Protein AF-A0AA37UWW1-F1 (afdb_monomer)

Organism: NCBI:txid1930061

Solvent-accessible surface area (backbone atoms only — not comparable to full-atom values): 7279 Å² total; per-residue (Å²): 142,80,86,77,94,75,80,92,76,77,83,68,78,86,73,74,79,74,57,90,89,61,59,71,80,82,76,48,44,70,44,77,43,55,45,55,79,69,27,55,72,84,76,83,80,47,19,36,69,70,24,48,59,75,43,45,71,59,42,50,74,73,59,49,70,43,79,44,72,56,90,81,76,80,78,81,72,80,79,72,79,84,72,76,92,80,81,83,81,84,77,84,78,85,79,80,93,76,90,77,90,129

InterPro domains:
  IPR006047 Glycosyl hydrolase family 13, catalytic domain [PF00128] (32-72)
  IPR017853 Glycoside hydrolase superfamily [SSF51445] (23-74)

Nearest PDB structures (foldseek):
  1uok-assembly1_A  TM=9.870E-01  e=4.669E-04  Bacillus cereus
  5zcd-assembly1_A  TM=8.901E-01  e=4.073E-04  Bacillus sp. (in: firmicutes)
  2pwe-assembly1_A  TM=8.717E-01  e=6.135E-04  Burkholderia ubonensis subsp. mesacidophila
  6y9t-assembly2_B  TM=9.810E-01  e=1.958E-03  Lactobacillus acidophilus NCFM
  1m53-assembly1_A  TM=8.580E-01  e=1.829E-03  Klebsiella sp. LX3

pLDDT: mean 74.18, std 15.1, range [41.94, 93.06]

Sequence (102 aa):
MSASVQDICTTHPVSVPRTEGLQWWHTAVIYQIYPRSFADSDGDGLGDLPGITARLGHLARLGVDALWLSPSTPRRRPTTATTSPTTATSTRSSAPSRTRTR

Secondary structure (DSSP, 8-state):
-------TT----------TTS-HHHH--EEEE-GGGT--SSSSSS--HHHHHHHHHHHHHHT--EEEEPP-------------------------------

Structure (mmCIF, N/CA/C/O backbone):
data_AF-A0AA37UWW1-F1
#
_entry.id   AF-A0AA37UWW1-F1
#
loop_
_atom_site.group_PDB
_atom_site.id
_atom_site.type_symbol
_atom_site.label_atom_id
_atom_site.label_alt_id
_atom_site.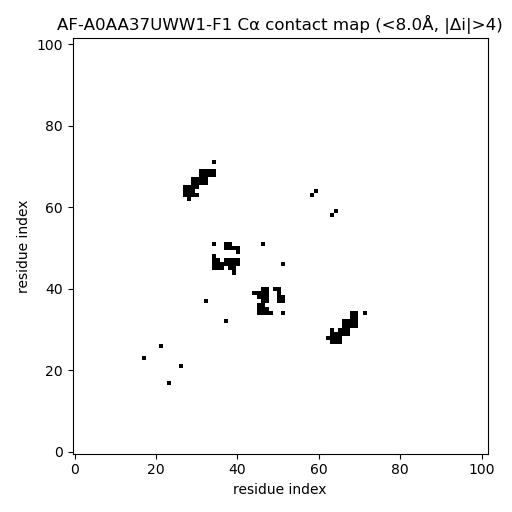label_comp_id
_atom_site.label_asym_id
_atom_site.label_entity_id
_atom_site.label_seq_id
_atom_site.pdbx_PDB_ins_code
_atom_site.Cartn_x
_atom_site.Cartn_y
_atom_site.Cartn_z
_atom_site.occupancy
_atom_site.B_iso_or_equiv
_atom_site.auth_seq_id
_atom_site.auth_comp_id
_atom_site.auth_asym_id
_atom_site.auth_atom_id
_atom_site.pdbx_PDB_model_num
ATOM 1 N N . MET A 1 1 ? -48.243 -11.494 -11.619 1.00 49.91 1 MET A N 1
ATOM 2 C CA . MET A 1 1 ? -47.456 -11.976 -10.464 1.00 49.91 1 MET A CA 1
ATOM 3 C C . MET A 1 1 ? -46.163 -12.555 -11.009 1.00 49.91 1 MET A C 1
ATOM 5 O O . MET A 1 1 ? -46.197 -13.649 -11.546 1.00 49.91 1 MET A O 1
ATOM 9 N N . SER A 1 2 ? -45.063 -11.804 -10.982 1.00 50.53 2 SER A N 1
ATOM 10 C CA . SER A 1 2 ? -43.752 -12.321 -11.390 1.00 50.53 2 SER A CA 1
ATOM 11 C C . SER A 1 2 ? -42.725 -11.798 -10.396 1.00 50.53 2 SER A C 1
ATOM 13 O O . SER A 1 2 ? -42.402 -10.614 -10.410 1.00 50.53 2 SER A O 1
ATOM 15 N N . ALA A 1 3 ? -42.306 -12.658 -9.471 1.00 50.03 3 ALA A N 1
ATOM 16 C CA . ALA A 1 3 ? -41.196 -12.380 -8.573 1.00 50.03 3 ALA A CA 1
ATOM 17 C C . ALA A 1 3 ? -39.901 -12.618 -9.360 1.00 50.03 3 ALA A C 1
ATOM 19 O O . ALA A 1 3 ? -39.641 -13.741 -9.791 1.00 50.03 3 ALA A O 1
ATOM 20 N N . SER A 1 4 ? -39.129 -11.558 -9.603 1.00 57.41 4 SER A N 1
ATOM 21 C CA . SER A 1 4 ? -37.816 -11.675 -10.235 1.00 57.41 4 SER A CA 1
ATOM 22 C C . SER A 1 4 ? -36.824 -12.197 -9.198 1.00 57.41 4 SER A C 1
ATOM 24 O O . SER A 1 4 ? -36.492 -11.506 -8.240 1.00 57.41 4 SER A O 1
ATOM 26 N N . VAL A 1 5 ? -36.394 -13.448 -9.368 1.00 58.81 5 VAL A N 1
ATOM 27 C CA . VAL A 1 5 ? -35.314 -14.083 -8.600 1.00 58.81 5 VAL A CA 1
ATOM 28 C C . VAL A 1 5 ? -33.985 -13.635 -9.199 1.00 58.81 5 VAL A C 1
ATOM 30 O O . VAL A 1 5 ? -33.317 -14.383 -9.905 1.00 58.81 5 VAL A O 1
ATOM 33 N N . GLN A 1 6 ? -33.631 -12.376 -8.994 1.00 53.03 6 GLN A N 1
ATOM 34 C CA . GLN A 1 6 ? -32.317 -11.832 -9.318 1.00 53.03 6 GLN A CA 1
ATOM 35 C C . GLN A 1 6 ? -32.067 -10.760 -8.271 1.00 53.03 6 GLN A C 1
ATOM 37 O O . GLN A 1 6 ? -32.758 -9.760 -8.344 1.00 53.03 6 GLN A O 1
ATOM 42 N N . ASP A 1 7 ? -31.226 -11.039 -7.263 1.00 55.22 7 ASP A N 1
ATOM 43 C CA . ASP A 1 7 ? -30.515 -10.023 -6.441 1.00 55.22 7 ASP A CA 1
ATOM 44 C C . ASP A 1 7 ? -29.757 -10.600 -5.217 1.00 55.22 7 ASP A C 1
ATOM 46 O O . ASP A 1 7 ? -29.277 -9.853 -4.372 1.00 55.22 7 ASP A O 1
ATOM 50 N N . ILE A 1 8 ? -29.580 -11.923 -5.080 1.00 59.09 8 ILE A N 1
ATOM 51 C CA . ILE A 1 8 ? -28.952 -12.517 -3.871 1.00 59.09 8 ILE A CA 1
ATOM 52 C C . ILE A 1 8 ? -27.430 -12.738 -3.937 1.00 59.09 8 ILE A C 1
ATOM 54 O O . ILE A 1 8 ? -26.869 -13.357 -3.038 1.00 59.09 8 ILE A O 1
ATOM 58 N N . CYS A 1 9 ? -26.729 -12.205 -4.940 1.00 41.94 9 CYS A N 1
ATOM 59 C CA . CYS A 1 9 ? -25.278 -12.423 -5.076 1.00 41.94 9 CYS A CA 1
ATOM 60 C C . CYS A 1 9 ? -24.428 -11.149 -4.999 1.00 41.94 9 CYS A C 1
ATOM 62 O O . CYS A 1 9 ? -23.236 -11.206 -5.307 1.00 41.94 9 CYS A O 1
ATOM 64 N N . THR A 1 10 ? -24.988 -10.002 -4.605 1.00 57.66 10 THR A N 1
ATOM 65 C CA . THR A 1 10 ? -24.174 -8.795 -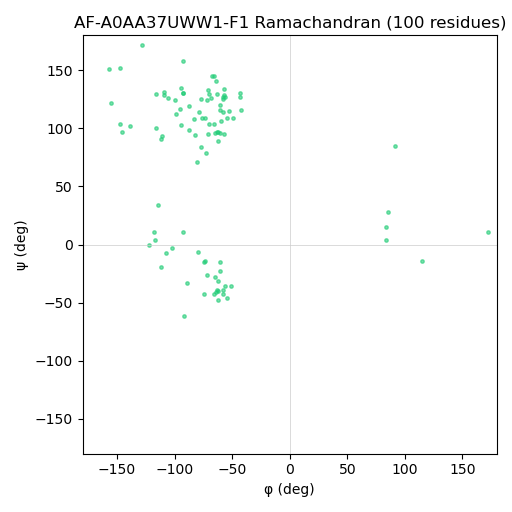4.423 1.00 57.66 10 THR A CA 1
ATOM 66 C C . THR A 1 10 ? -23.305 -8.971 -3.182 1.00 57.66 10 THR A C 1
ATOM 68 O O . THR A 1 10 ? -23.737 -8.733 -2.056 1.00 57.66 10 THR A O 1
ATOM 71 N N . THR A 1 11 ? -22.063 -9.415 -3.382 1.00 57.97 11 THR A N 1
ATOM 72 C CA . THR A 1 11 ? -21.009 -9.356 -2.368 1.00 57.97 11 THR A CA 1
ATOM 73 C C . THR A 1 11 ? -20.757 -7.887 -2.047 1.00 57.97 11 THR A C 1
ATOM 75 O O . THR A 1 11 ? -19.945 -7.221 -2.688 1.00 57.97 11 THR A O 1
ATOM 78 N N . HIS A 1 12 ? -21.491 -7.359 -1.073 1.00 60.50 12 HIS A N 1
ATOM 79 C CA . HIS A 1 12 ? -21.184 -6.071 -0.481 1.00 60.50 12 HIS A CA 1
ATOM 80 C C . HIS A 1 12 ? -19.896 -6.229 0.338 1.00 60.50 12 HIS A C 1
ATOM 82 O O . HIS A 1 12 ? -19.805 -7.166 1.138 1.00 60.50 12 HIS A O 1
ATOM 88 N N . PRO A 1 13 ? -18.882 -5.364 0.149 1.00 64.38 13 PRO A N 1
ATOM 89 C CA . PRO A 1 13 ? -17.732 -5.366 1.037 1.00 64.38 13 PRO A CA 1
ATOM 90 C C . PRO A 1 13 ? -18.236 -5.153 2.466 1.00 64.38 13 PRO A C 1
ATOM 92 O O . PRO A 1 13 ? -19.079 -4.289 2.710 1.00 64.38 13 PRO A O 1
ATOM 95 N N . VAL A 1 14 ? -17.741 -5.963 3.400 1.00 60.34 14 VAL A N 1
ATOM 96 C CA . VAL A 1 14 ? -18.045 -5.812 4.823 1.00 60.34 14 VAL A CA 1
ATOM 97 C C . VAL A 1 14 ? -17.485 -4.462 5.266 1.00 60.34 14 VAL A C 1
ATOM 99 O O . VAL A 1 14 ? -16.291 -4.328 5.523 1.00 60.34 14 VAL A O 1
ATOM 102 N N . SER A 1 15 ? -18.331 -3.433 5.306 1.00 57.59 15 SER A N 1
ATOM 103 C CA . SER A 1 15 ? -17.988 -2.174 5.957 1.00 57.59 15 SER A CA 1
ATOM 104 C C . SER A 1 15 ? -17.948 -2.433 7.455 1.00 57.59 15 SER A C 1
ATOM 106 O O . SER A 1 15 ? -18.985 -2.578 8.098 1.00 57.59 15 SER A O 1
ATOM 108 N N . VAL A 1 16 ? -16.738 -2.521 8.005 1.00 65.25 16 VAL A N 1
ATOM 109 C CA . VAL A 1 16 ? -16.527 -2.511 9.454 1.00 65.25 16 VAL A CA 1
ATOM 110 C C . VAL A 1 16 ? -17.177 -1.228 9.986 1.00 65.25 16 VAL A C 1
ATOM 112 O O . VAL A 1 16 ? -16.898 -0.157 9.434 1.00 65.25 16 VAL A O 1
ATOM 115 N N . PRO A 1 17 ? -18.072 -1.293 10.991 1.00 59.72 17 PRO A N 1
ATOM 116 C CA . PRO A 1 17 ? -18.665 -0.091 11.553 1.00 59.72 17 PRO A CA 1
ATOM 117 C C . PRO A 1 17 ? -17.529 0.788 12.066 1.00 59.72 17 PRO A C 1
ATOM 119 O O . PRO A 1 17 ? -16.802 0.416 12.987 1.00 59.72 17 PRO A O 1
ATOM 122 N N . ARG A 1 18 ? -17.344 1.949 11.435 1.00 62.00 18 ARG A N 1
ATOM 123 C CA . ARG A 1 18 ? -16.451 2.978 11.952 1.00 62.00 18 ARG A CA 1
ATOM 124 C C . ARG A 1 18 ? -17.094 3.438 13.249 1.00 62.00 18 ARG A C 1
ATOM 126 O O . ARG A 1 18 ? -18.126 4.094 13.199 1.00 62.00 18 ARG A O 1
ATOM 133 N N . THR A 1 19 ? -16.552 3.010 14.385 1.00 62.97 19 THR A N 1
ATOM 134 C CA . THR A 1 19 ? -17.054 3.383 15.709 1.00 62.97 19 THR A CA 1
ATOM 135 C C . THR A 1 19 ? -17.226 4.898 15.748 1.00 62.97 19 THR A C 1
ATOM 137 O O . THR A 1 19 ? -16.236 5.629 15.707 1.00 62.97 19 THR A O 1
ATOM 140 N N . GLU A 1 20 ? -18.476 5.360 15.752 1.00 67.50 20 GLU A N 1
ATOM 141 C CA . GLU A 1 20 ? -18.836 6.777 15.802 1.00 67.50 20 GLU A CA 1
ATOM 142 C C . GLU A 1 20 ? -18.136 7.400 17.020 1.00 67.50 20 GLU A C 1
ATOM 144 O O . GLU A 1 20 ? -18.429 7.058 18.166 1.00 67.50 20 GLU A O 1
ATOM 149 N N . GLY A 1 21 ? -17.125 8.237 16.763 1.00 72.88 21 GLY A N 1
ATOM 150 C CA . GLY A 1 21 ? -16.293 8.882 17.785 1.00 72.88 21 GLY A CA 1
ATOM 151 C C . GLY A 1 21 ? -14.811 8.481 17.812 1.00 72.88 21 GLY A C 1
ATOM 152 O O . GLY A 1 21 ? -14.018 9.200 18.419 1.00 72.88 21 GLY A O 1
ATOM 153 N N . LEU A 1 22 ? -14.390 7.401 17.141 1.00 76.38 22 LEU A N 1
ATOM 154 C CA . LEU A 1 22 ? -12.967 7.051 17.008 1.00 76.38 22 LEU A CA 1
ATOM 155 C C . LEU A 1 22 ? -12.382 7.611 15.706 1.00 76.38 22 LEU A C 1
ATOM 157 O O . LEU A 1 22 ? -12.974 7.496 14.632 1.00 76.38 22 LEU A O 1
ATOM 161 N N . GLN A 1 23 ? -11.190 8.209 15.786 1.00 83.56 23 GLN A N 1
ATOM 162 C CA . GLN A 1 23 ? -10.463 8.631 14.588 1.00 83.56 23 GLN A CA 1
ATOM 163 C C . GLN A 1 23 ? -10.021 7.398 13.791 1.00 83.56 23 GLN A C 1
ATOM 165 O O . GLN A 1 23 ? -9.648 6.386 14.376 1.00 83.56 23 GLN A O 1
ATOM 170 N N . TRP A 1 24 ? -10.014 7.489 12.459 1.00 82.12 24 TRP A N 1
ATOM 171 C CA . TRP A 1 24 ? -9.745 6.354 11.562 1.00 82.12 24 TRP A CA 1
ATOM 172 C C . TRP A 1 24 ? -8.459 5.578 11.901 1.00 82.12 24 TRP A C 1
ATOM 174 O O . TRP A 1 24 ? -8.438 4.357 11.814 1.00 82.12 24 TRP A O 1
ATOM 184 N N . TRP A 1 25 ? -7.409 6.267 12.352 1.00 86.00 25 TRP A N 1
ATOM 185 C CA . TRP A 1 25 ? -6.118 5.668 12.695 1.00 86.00 25 TRP A CA 1
ATOM 186 C C . TRP A 1 25 ? -6.124 4.868 14.007 1.00 86.00 25 TRP A C 1
ATOM 188 O O . TRP A 1 25 ? -5.200 4.097 14.241 1.00 86.00 25 TRP A O 1
ATOM 198 N N . HIS A 1 26 ? -7.154 5.005 14.853 1.00 83.00 26 HIS A N 1
ATOM 199 C CA . HIS A 1 26 ? -7.295 4.200 16.074 1.00 83.00 26 HIS A CA 1
ATOM 200 C C . HIS A 1 26 ? -7.674 2.748 15.771 1.00 83.00 26 HIS A C 1
ATOM 202 O O . HIS A 1 26 ? -7.400 1.865 16.580 1.00 83.00 26 HIS A O 1
ATOM 208 N N . THR A 1 27 ? -8.333 2.505 14.638 1.00 86.00 27 THR A N 1
ATOM 209 C CA . THR A 1 27 ? -8.846 1.183 14.254 1.00 86.00 27 THR A CA 1
ATOM 210 C C . THR A 1 27 ? -8.294 0.700 12.915 1.00 86.00 27 THR A C 1
ATOM 212 O O . THR A 1 27 ? -8.665 -0.383 12.477 1.00 86.00 27 THR A O 1
ATOM 215 N N . ALA A 1 28 ? -7.447 1.496 12.255 1.00 88.19 28 ALA A N 1
ATOM 216 C CA . ALA A 1 28 ? -6.925 1.186 10.931 1.00 88.19 28 ALA A CA 1
ATOM 217 C C . ALA A 1 28 ? -5.923 0.028 10.963 1.00 88.19 28 ALA A C 1
ATOM 219 O O . ALA A 1 28 ? -4.959 0.035 11.733 1.00 88.19 28 ALA A O 1
ATOM 220 N N . VAL A 1 29 ? -6.090 -0.916 10.041 1.00 90.75 29 VAL A N 1
ATOM 221 C CA . VAL A 1 29 ? -5.081 -1.920 9.711 1.00 90.75 29 VAL A CA 1
ATOM 222 C C . VAL A 1 29 ? -4.092 -1.301 8.727 1.00 90.75 29 VAL A C 1
ATOM 224 O O . VAL A 1 29 ? -4.407 -1.066 7.558 1.00 90.75 29 VAL A O 1
ATOM 227 N N . ILE A 1 30 ? -2.879 -1.023 9.209 1.00 92.31 30 ILE A N 1
ATOM 228 C CA . ILE A 1 30 ? -1.806 -0.413 8.416 1.00 92.31 30 ILE A CA 1
ATOM 229 C C . ILE A 1 30 ? -0.837 -1.499 7.950 1.00 92.31 30 ILE A C 1
ATOM 231 O O . ILE A 1 30 ? -0.257 -2.208 8.772 1.00 92.31 30 ILE A O 1
ATOM 235 N N . TYR A 1 31 ? -0.614 -1.599 6.638 1.00 92.69 31 TYR A N 1
ATOM 236 C CA . TYR A 1 31 ? 0.359 -2.531 6.068 1.00 92.69 31 TYR A CA 1
ATOM 237 C C . TYR A 1 31 ? 1.615 -1.800 5.593 1.00 92.69 31 TYR A C 1
ATOM 239 O O . TYR A 1 31 ? 1.540 -0.851 4.808 1.00 92.69 31 TYR A O 1
ATOM 247 N N . GLN A 1 32 ? 2.781 -2.238 6.067 1.00 91.69 32 GLN A N 1
ATOM 248 C CA . GLN A 1 32 ? 4.059 -1.665 5.661 1.00 91.69 32 GLN A CA 1
ATOM 249 C C . GLN A 1 32 ? 4.579 -2.364 4.405 1.00 91.69 32 GLN A C 1
ATOM 251 O O . GLN A 1 32 ? 4.856 -3.561 4.416 1.00 91.69 32 GLN A O 1
ATOM 256 N N . ILE A 1 33 ? 4.743 -1.600 3.329 1.00 90.56 33 ILE A N 1
ATOM 257 C CA . ILE A 1 33 ? 5.274 -2.081 2.055 1.00 90.56 33 ILE A CA 1
ATOM 258 C C . ILE A 1 33 ? 6.672 -1.506 1.851 1.00 90.56 33 ILE A C 1
ATOM 260 O O . ILE A 1 33 ? 6.891 -0.296 1.952 1.00 90.56 33 ILE A O 1
ATOM 264 N N . TYR A 1 34 ? 7.611 -2.385 1.501 1.00 89.25 34 TYR A N 1
ATOM 265 C CA . TYR A 1 34 ? 8.915 -2.012 0.966 1.00 89.25 34 TYR A CA 1
ATOM 266 C C . TYR A 1 34 ? 8.843 -2.043 -0.573 1.00 89.25 34 TYR A C 1
ATOM 268 O O . TYR A 1 34 ? 8.852 -3.140 -1.137 1.00 89.25 34 TYR A O 1
ATOM 276 N N . PRO A 1 35 ? 8.751 -0.886 -1.271 1.00 86.94 35 PRO A N 1
ATOM 277 C CA . PRO A 1 35 ? 8.400 -0.853 -2.694 1.00 86.94 35 PRO A CA 1
ATOM 278 C C . PRO A 1 35 ? 9.300 -1.720 -3.570 1.00 86.94 35 PRO A C 1
ATOM 280 O O . PRO A 1 35 ? 8.790 -2.551 -4.312 1.00 86.94 35 PRO A O 1
ATOM 283 N N . ARG A 1 36 ? 10.625 -1.635 -3.372 1.00 85.69 36 ARG A N 1
ATOM 284 C CA . ARG A 1 36 ? 11.624 -2.347 -4.188 1.00 85.69 36 ARG A CA 1
ATOM 285 C C . ARG A 1 36 ? 11.514 -3.871 -4.164 1.00 85.69 36 ARG A C 1
ATOM 287 O O . ARG A 1 36 ? 12.123 -4.514 -5.008 1.00 85.69 36 ARG A O 1
ATOM 294 N N . SER A 1 37 ? 10.782 -4.453 -3.219 1.00 87.00 37 SER A N 1
ATOM 295 C CA . SER A 1 37 ? 10.624 -5.908 -3.109 1.00 87.00 37 SER A CA 1
ATOM 296 C C . SER A 1 37 ? 9.183 -6.378 -3.292 1.00 87.00 37 SER A C 1
ATOM 298 O O . SER A 1 37 ? 8.918 -7.560 -3.103 1.00 87.00 37 SER A O 1
ATOM 300 N N . PHE A 1 38 ? 8.245 -5.481 -3.610 1.00 87.50 38 PHE A N 1
ATOM 301 C CA . PHE A 1 38 ? 6.826 -5.824 -3.629 1.00 87.50 38 PHE A CA 1
ATOM 302 C C . PHE A 1 38 ? 6.330 -6.286 -5.002 1.00 87.50 38 PHE A C 1
ATOM 304 O O . PHE A 1 38 ? 5.857 -7.413 -5.136 1.00 87.50 38 PHE A O 1
ATOM 311 N N . ALA A 1 39 ? 6.407 -5.424 -6.015 1.00 88.44 39 ALA A N 1
ATOM 312 C CA . ALA A 1 39 ? 5.942 -5.736 -7.360 1.00 88.44 39 ALA A CA 1
ATOM 313 C C . ALA A 1 39 ? 6.677 -4.866 -8.381 1.00 88.44 39 ALA A C 1
ATOM 315 O O . ALA A 1 39 ? 6.613 -3.645 -8.284 1.00 88.44 39 ALA A O 1
ATOM 316 N N . ASP A 1 40 ? 7.357 -5.518 -9.319 1.00 88.88 40 ASP A N 1
ATOM 317 C CA . ASP A 1 40 ? 8.056 -4.924 -10.463 1.00 88.88 40 ASP A CA 1
ATOM 318 C C . ASP A 1 40 ? 7.100 -4.896 -11.669 1.00 88.88 40 ASP A C 1
ATOM 320 O O . ASP A 1 40 ? 6.434 -5.904 -11.947 1.00 88.88 40 ASP A O 1
ATOM 324 N N . SER A 1 41 ? 6.973 -3.741 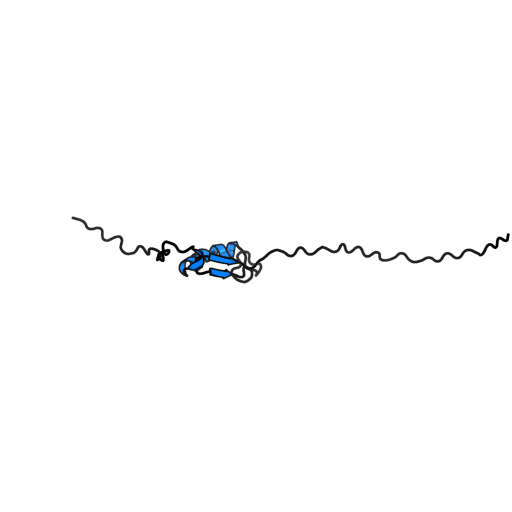-12.329 1.00 88.62 41 SER A N 1
ATOM 325 C CA . SER A 1 41 ? 6.131 -3.569 -13.515 1.00 88.62 41 SER A CA 1
ATOM 326 C C . SER A 1 41 ? 6.909 -3.309 -14.807 1.00 88.62 41 SER A C 1
ATOM 328 O O . SER A 1 41 ? 6.349 -3.536 -15.882 1.00 88.62 41 SER A O 1
ATOM 330 N N . ASP A 1 42 ? 8.170 -2.876 -14.728 1.00 86.94 42 ASP A N 1
ATOM 331 C CA . ASP A 1 42 ? 9.005 -2.511 -15.880 1.00 86.94 42 ASP A CA 1
ATOM 332 C C . ASP A 1 42 ? 10.120 -3.529 -16.193 1.00 86.94 42 ASP A C 1
ATOM 334 O O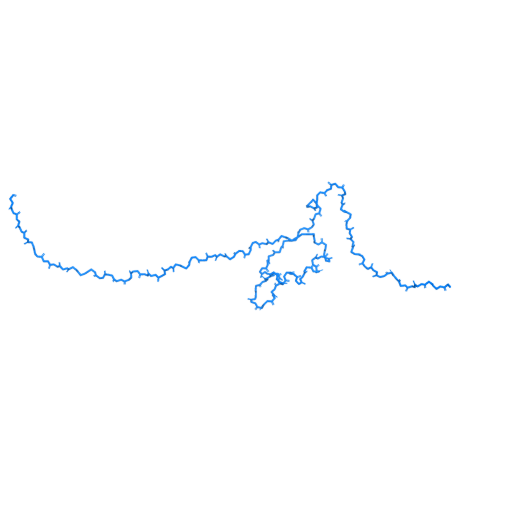 . ASP A 1 42 ? 10.732 -3.469 -17.264 1.00 86.94 42 ASP A O 1
ATOM 338 N N . GLY A 1 43 ? 10.302 -4.531 -15.331 1.00 86.25 43 GLY A N 1
ATOM 339 C CA . GLY A 1 43 ? 11.223 -5.647 -15.511 1.00 86.25 43 GLY A CA 1
ATOM 340 C C . GLY A 1 43 ? 12.661 -5.337 -15.102 1.00 86.25 43 GLY A C 1
ATOM 341 O O . GLY A 1 43 ? 13.565 -6.081 -15.496 1.00 86.25 43 GLY A O 1
ATOM 342 N N . ASP A 1 44 ? 12.906 -4.258 -14.354 1.00 83.31 44 ASP A N 1
ATOM 343 C CA . ASP A 1 44 ? 14.240 -3.890 -13.868 1.00 83.31 44 ASP A CA 1
ATOM 344 C C . ASP A 1 44 ? 14.688 -4.694 -12.623 1.00 83.31 44 ASP A C 1
ATOM 346 O O . ASP A 1 44 ? 15.850 -4.620 -12.202 1.00 83.31 44 ASP A O 1
ATOM 350 N N . GLY A 1 45 ? 13.791 -5.518 -12.065 1.00 83.88 45 GLY A N 1
ATOM 351 C CA . GLY A 1 45 ? 14.005 -6.340 -10.876 1.00 83.88 45 GLY A CA 1
ATOM 352 C C . GLY A 1 45 ? 13.790 -5.604 -9.549 1.00 83.88 45 GLY A C 1
ATOM 353 O O . GLY A 1 45 ? 14.026 -6.188 -8.485 1.00 83.88 45 GLY A O 1
ATOM 354 N N . LEU A 1 46 ? 13.359 -4.343 -9.575 1.00 84.88 46 LEU A N 1
ATOM 355 C CA . LEU A 1 46 ? 13.009 -3.521 -8.425 1.00 84.88 46 LEU A CA 1
ATOM 356 C C . LEU A 1 46 ? 11.526 -3.165 -8.485 1.00 84.88 46 LEU A C 1
ATOM 358 O O . LEU A 1 46 ? 11.006 -2.651 -9.461 1.00 84.88 46 LEU A O 1
ATOM 362 N N . GLY A 1 47 ? 10.825 -3.389 -7.380 1.00 86.69 47 GLY A N 1
ATOM 363 C CA . GLY A 1 47 ? 9.426 -2.997 -7.326 1.00 86.69 47 GLY A CA 1
ATOM 364 C C . GLY A 1 47 ? 9.209 -1.479 -7.385 1.00 86.69 47 GLY A C 1
ATOM 365 O O . GLY A 1 47 ? 9.975 -0.689 -6.816 1.00 86.69 47 GLY A O 1
ATOM 366 N N . ASP A 1 48 ? 8.119 -1.092 -8.041 1.00 88.88 48 ASP A N 1
ATOM 367 C CA . ASP A 1 48 ? 7.775 0.278 -8.408 1.00 88.88 48 ASP A CA 1
ATOM 368 C C . ASP A 1 48 ? 6.341 0.650 -7.962 1.00 88.88 48 ASP A C 1
ATOM 370 O O . ASP A 1 48 ? 5.571 -0.161 -7.433 1.00 88.88 48 ASP A O 1
ATOM 374 N N . LEU A 1 49 ? 5.980 1.931 -8.098 1.00 87.94 49 LEU A N 1
ATOM 375 C CA . LEU A 1 49 ? 4.641 2.402 -7.720 1.00 87.94 49 LEU A CA 1
ATOM 376 C C . LEU A 1 49 ? 3.526 1.811 -8.604 1.00 87.94 49 LEU A C 1
ATOM 378 O O . LEU A 1 49 ? 2.508 1.410 -8.032 1.00 87.94 49 LEU A O 1
ATOM 382 N N . PRO A 1 50 ? 3.671 1.711 -9.943 1.00 91.00 50 PRO A N 1
ATOM 383 C CA . PRO A 1 50 ? 2.660 1.064 -10.781 1.00 91.00 50 PRO A CA 1
ATOM 384 C C . PRO A 1 50 ? 2.380 -0.396 -10.386 1.00 91.00 50 PRO A C 1
ATOM 386 O O . PRO A 1 50 ? 1.218 -0.811 -10.334 1.00 91.00 50 PRO A O 1
ATOM 389 N N . GLY A 1 51 ? 3.411 -1.157 -10.020 1.00 91.25 51 GLY A N 1
ATOM 390 C CA . GLY A 1 51 ? 3.316 -2.516 -9.502 1.00 91.25 51 GLY A CA 1
ATOM 391 C C . GLY A 1 51 ? 2.545 -2.582 -8.184 1.00 91.25 51 GLY A C 1
ATOM 392 O O . GLY A 1 51 ? 1.695 -3.461 -8.005 1.00 91.25 51 GLY A O 1
ATOM 393 N N . ILE A 1 52 ? 2.752 -1.615 -7.281 1.00 90.50 52 ILE A N 1
ATOM 394 C CA . ILE A 1 52 ? 1.938 -1.479 -6.062 1.00 90.50 52 ILE A CA 1
ATOM 395 C C . ILE A 1 52 ? 0.474 -1.198 -6.417 1.00 90.50 52 ILE A C 1
ATOM 397 O O . ILE A 1 52 ? -0.423 -1.867 -5.894 1.00 90.50 52 ILE A O 1
ATOM 401 N N . THR A 1 53 ? 0.214 -0.254 -7.327 1.00 92.12 53 THR A N 1
ATOM 402 C CA . THR A 1 53 ? -1.144 0.115 -7.755 1.00 92.12 53 THR A CA 1
ATOM 403 C C . THR A 1 53 ? -1.905 -1.082 -8.323 1.00 92.12 53 THR A C 1
ATOM 405 O O . THR A 1 53 ? -3.058 -1.306 -7.948 1.00 92.12 53 THR A O 1
ATOM 408 N N . ALA A 1 54 ? -1.253 -1.917 -9.136 1.00 93.06 54 ALA A N 1
ATOM 409 C CA . ALA A 1 54 ? -1.845 -3.132 -9.700 1.00 93.06 54 ALA A CA 1
ATOM 410 C C . ALA A 1 54 ? -2.297 -4.151 -8.631 1.00 93.06 54 ALA A C 1
ATOM 412 O O . ALA A 1 54 ? -3.175 -4.980 -8.878 1.00 93.06 54 ALA A O 1
ATOM 413 N N . ARG A 1 55 ? -1.730 -4.091 -7.420 1.00 89.94 55 ARG A N 1
ATOM 414 C CA . ARG A 1 55 ? -2.041 -4.995 -6.302 1.00 89.94 55 ARG A CA 1
ATOM 415 C C . ARG A 1 55 ? -2.955 -4.377 -5.243 1.00 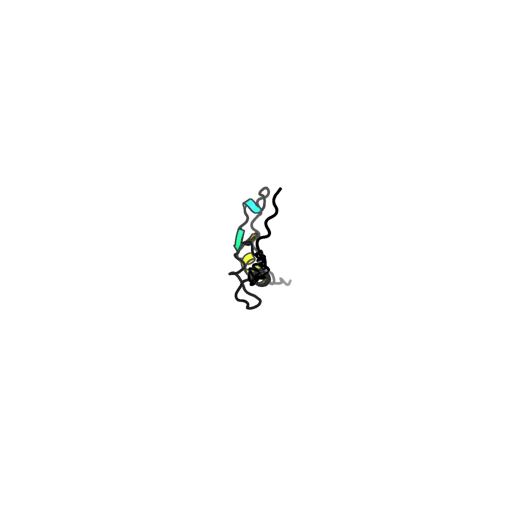89.94 55 ARG A C 1
ATOM 417 O O . ARG A 1 55 ? -3.374 -5.101 -4.339 1.00 89.94 55 ARG A O 1
ATOM 424 N N . LEU A 1 56 ? -3.348 -3.105 -5.366 1.00 91.69 56 LEU A N 1
ATOM 425 C CA . LEU A 1 56 ? -4.258 -2.450 -4.411 1.00 91.69 56 LEU A CA 1
ATOM 426 C C . LEU A 1 56 ? -5.584 -3.197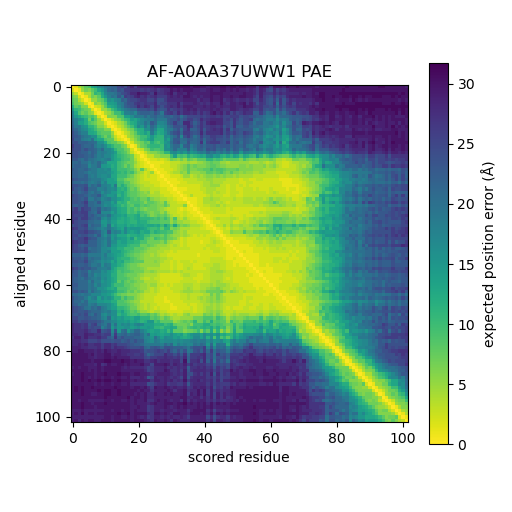 -4.255 1.00 91.69 56 LEU A C 1
ATOM 428 O O . LEU A 1 56 ? -6.088 -3.316 -3.144 1.00 91.69 56 LEU A O 1
ATOM 432 N N . GLY A 1 57 ? -6.112 -3.787 -5.332 1.00 91.19 57 GLY A N 1
ATOM 433 C CA . GLY A 1 57 ? -7.327 -4.603 -5.253 1.00 91.19 57 GLY A CA 1
ATOM 434 C C . GLY A 1 57 ? -7.174 -5.840 -4.359 1.00 91.19 57 GLY A C 1
ATOM 435 O O . GLY A 1 57 ? -8.137 -6.265 -3.728 1.00 91.19 57 GLY A O 1
ATOM 436 N N . HIS A 1 58 ? -5.974 -6.421 -4.269 1.00 90.50 58 HIS A N 1
ATOM 437 C CA . HIS A 1 58 ? -5.699 -7.520 -3.342 1.00 90.50 58 HIS A CA 1
ATOM 438 C C . HIS A 1 58 ? -5.589 -7.025 -1.895 1.00 90.50 58 HIS A C 1
ATOM 440 O O . HIS A 1 58 ? -6.182 -7.631 -1.007 1.00 90.50 58 HIS A O 1
ATOM 446 N N . LEU A 1 59 ? -4.904 -5.900 -1.675 1.00 89.62 59 LEU A N 1
ATOM 447 C CA . LEU A 1 59 ? -4.748 -5.279 -0.354 1.00 89.62 59 LEU A CA 1
ATOM 448 C C . LEU A 1 59 ? -6.096 -4.819 0.226 1.00 89.62 59 LEU A C 1
ATOM 450 O O . LEU A 1 59 ? -6.374 -5.048 1.399 1.00 89.62 59 LEU A O 1
ATOM 454 N N . ALA A 1 60 ? -6.974 -4.272 -0.616 1.00 89.62 60 ALA A N 1
ATOM 455 C CA . ALA A 1 60 ? -8.333 -3.904 -0.231 1.00 89.62 60 ALA A CA 1
ATOM 456 C C . ALA A 1 60 ? -9.176 -5.129 0.162 1.00 89.62 60 ALA A C 1
ATOM 458 O O . ALA A 1 60 ? -9.894 -5.087 1.155 1.00 89.62 60 ALA A O 1
ATOM 459 N N . ARG A 1 61 ? -9.053 -6.252 -0.566 1.00 91.06 61 ARG A N 1
ATOM 460 C CA . ARG A 1 61 ? -9.732 -7.513 -0.204 1.00 91.06 61 ARG A CA 1
ATOM 461 C C . ARG A 1 61 ? -9.238 -8.104 1.116 1.00 91.06 61 ARG A C 1
ATOM 463 O O . ARG A 1 61 ? -10.003 -8.797 1.774 1.00 91.06 61 ARG A O 1
ATOM 470 N N . LEU A 1 62 ? -7.985 -7.845 1.488 1.00 90.06 62 LEU A N 1
ATOM 471 C CA . LEU A 1 62 ? -7.422 -8.255 2.774 1.00 90.06 62 LEU A CA 1
ATOM 472 C C . LEU A 1 62 ? -7.936 -7.391 3.944 1.00 90.06 62 LEU A C 1
ATOM 474 O O . LEU A 1 62 ? -7.800 -7.798 5.092 1.00 90.06 62 LEU A O 1
ATOM 478 N N . GLY A 1 63 ? -8.542 -6.230 3.664 1.00 89.12 63 GLY A N 1
ATOM 479 C CA . GLY A 1 63 ? -9.019 -5.294 4.685 1.00 89.12 63 GLY A CA 1
ATOM 480 C C . GLY A 1 63 ? -7.946 -4.324 5.182 1.00 89.12 63 GLY A C 1
ATOM 481 O O . GLY A 1 63 ? -7.996 -3.898 6.328 1.00 89.12 63 GLY A O 1
ATOM 482 N N . VAL A 1 64 ? -6.950 -4.000 4.350 1.00 91.00 64 VAL A N 1
ATOM 483 C CA . VAL A 1 64 ? -5.954 -2.968 4.676 1.00 91.00 64 VA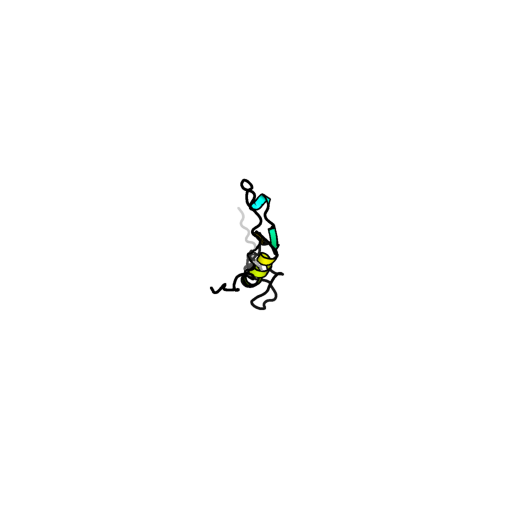L A CA 1
ATOM 484 C C . VAL A 1 64 ? -6.570 -1.580 4.486 1.00 91.00 64 VAL A C 1
ATOM 486 O O . VAL A 1 64 ? -7.031 -1.257 3.391 1.00 91.00 64 VAL A O 1
ATOM 489 N N . ASP A 1 65 ? -6.521 -0.746 5.525 1.00 89.19 65 ASP A N 1
ATOM 490 C CA . ASP A 1 65 ? -7.069 0.617 5.512 1.00 89.19 65 ASP A CA 1
ATOM 491 C C . ASP A 1 65 ? -6.052 1.656 5.026 1.00 89.19 65 ASP A C 1
ATOM 493 O O . ASP A 1 65 ? -6.413 2.650 4.395 1.00 89.19 65 ASP A O 1
ATOM 497 N N . ALA A 1 66 ? -4.766 1.441 5.325 1.00 90.88 66 ALA A N 1
ATOM 498 C CA . ALA A 1 66 ? -3.695 2.354 4.944 1.00 90.88 66 ALA A CA 1
ATOM 499 C C . ALA A 1 66 ? -2.378 1.627 4.647 1.00 90.88 66 ALA A C 1
ATOM 501 O O . ALA A 1 66 ? -2.068 0.574 5.208 1.00 90.88 66 ALA A O 1
ATOM 502 N N . LEU A 1 67 ? -1.571 2.233 3.775 1.00 92.25 67 LEU A N 1
ATOM 503 C CA . LEU A 1 67 ? -0.248 1.738 3.407 1.00 92.25 67 LEU A CA 1
ATOM 504 C C . LEU A 1 67 ? 0.846 2.630 3.981 1.00 92.25 67 LEU A C 1
ATOM 506 O O . LEU A 1 67 ? 0.852 3.840 3.761 1.00 92.25 67 LEU A O 1
ATOM 510 N N . TRP A 1 68 ? 1.813 2.016 4.660 1.00 93.00 68 TRP A N 1
ATOM 511 C CA . TRP A 1 68 ? 3.062 2.666 5.039 1.00 93.00 68 TRP A CA 1
ATOM 512 C C . TRP A 1 68 ? 4.144 2.282 4.034 1.00 93.00 68 TRP A C 1
ATOM 514 O O . TRP A 1 68 ? 4.604 1.143 4.013 1.00 93.00 68 TRP A O 1
ATOM 524 N N . LEU A 1 69 ? 4.611 3.240 3.235 1.00 90.06 69 LEU A N 1
ATOM 525 C CA . LEU A 1 69 ? 5.705 3.010 2.289 1.00 90.06 69 LEU A CA 1
ATOM 526 C C . LEU A 1 69 ? 7.057 3.357 2.915 1.00 90.06 69 LEU A C 1
ATOM 528 O O . LEU A 1 69 ? 7.235 4.438 3.482 1.00 90.06 69 LEU A O 1
ATOM 532 N N . SER A 1 70 ? 8.033 2.455 2.814 1.00 87.88 70 SER A N 1
ATOM 533 C CA . SER A 1 70 ? 9.417 2.810 3.138 1.00 87.88 70 SER A CA 1
ATOM 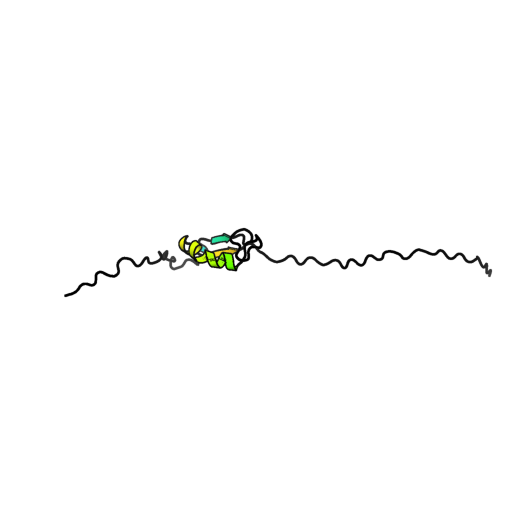534 C C . SER A 1 70 ? 9.946 3.872 2.159 1.00 87.88 70 SER A C 1
ATOM 536 O O . SER A 1 70 ? 9.679 3.761 0.960 1.00 87.88 70 SER A O 1
ATOM 538 N N . PRO A 1 71 ? 10.726 4.871 2.618 1.00 80.31 71 PRO A N 1
ATOM 539 C CA . PRO A 1 71 ? 11.271 5.902 1.741 1.00 80.31 71 PRO A CA 1
ATOM 540 C C . PRO A 1 71 ? 12.128 5.308 0.618 1.00 80.31 71 PRO A C 1
ATOM 542 O O . PRO A 1 71 ? 13.082 4.571 0.875 1.00 80.31 71 PRO A O 1
ATOM 545 N N . SER A 1 72 ? 11.823 5.674 -0.625 1.00 70.88 72 SER A N 1
ATOM 546 C CA . SER A 1 72 ? 12.559 5.269 -1.829 1.00 70.88 72 SER A CA 1
ATOM 547 C C . SER A 1 72 ? 13.237 6.461 -2.512 1.00 70.88 72 SER A C 1
ATOM 549 O O . SER A 1 72 ? 13.317 6.535 -3.736 1.00 70.88 72 SER A O 1
ATOM 551 N N . THR A 1 73 ? 13.700 7.436 -1.730 1.00 74.25 73 THR A N 1
ATOM 552 C CA . THR A 1 73 ? 14.320 8.649 -2.271 1.00 74.25 73 THR A CA 1
ATOM 553 C C . THR A 1 73 ? 15.667 8.311 -2.920 1.00 74.25 73 THR A C 1
ATOM 555 O O . THR A 1 73 ? 16.533 7.738 -2.246 1.00 74.25 73 THR A O 1
ATOM 558 N N . PRO A 1 74 ? 15.906 8.688 -4.191 1.00 67.25 74 PRO A N 1
ATOM 559 C CA . PRO A 1 74 ? 17.212 8.521 -4.809 1.00 67.25 74 PRO A CA 1
ATOM 560 C C . PRO A 1 74 ? 18.266 9.267 -3.994 1.00 67.25 74 PRO A C 1
ATOM 562 O O . PRO A 1 74 ? 18.156 10.473 -3.755 1.00 67.25 74 PRO A O 1
ATOM 565 N N . ARG A 1 75 ? 19.327 8.575 -3.572 1.00 70.62 75 ARG A N 1
ATOM 566 C CA . ARG A 1 75 ? 20.497 9.280 -3.049 1.00 70.62 75 ARG A CA 1
ATOM 567 C C . ARG A 1 75 ? 21.232 9.906 -4.222 1.00 70.62 75 ARG A C 1
ATOM 569 O O . ARG A 1 75 ? 21.887 9.207 -4.990 1.00 70.62 75 ARG A O 1
ATOM 576 N N . ARG A 1 76 ? 21.174 11.233 -4.325 1.00 80.81 76 ARG A N 1
ATOM 577 C CA . ARG A 1 76 ? 22.050 11.989 -5.221 1.00 80.81 76 ARG A CA 1
ATOM 578 C C . ARG A 1 76 ? 23.499 11.724 -4.810 1.00 80.81 76 ARG A C 1
ATOM 580 O O . ARG A 1 76 ? 23.951 12.225 -3.782 1.00 80.81 76 ARG A O 1
ATOM 587 N N . ARG A 1 77 ? 24.230 10.930 -5.594 1.00 77.31 77 ARG A N 1
ATOM 588 C CA . ARG A 1 77 ? 25.688 10.871 -5.468 1.00 77.31 77 ARG A CA 1
ATOM 589 C C . ARG A 1 77 ? 26.245 12.183 -6.020 1.00 77.31 77 ARG A C 1
ATOM 591 O O . ARG A 1 77 ? 25.924 12.511 -7.163 1.00 77.31 77 ARG A O 1
ATOM 598 N N . PRO A 1 78 ? 27.042 12.951 -5.256 1.00 69.88 78 PRO A N 1
ATOM 599 C CA . PRO A 1 78 ? 27.852 13.983 -5.872 1.00 69.88 78 PRO A CA 1
ATOM 600 C C . PRO A 1 78 ? 28.785 13.270 -6.850 1.00 69.88 78 PRO A C 1
ATOM 602 O O . PRO A 1 78 ? 29.587 12.429 -6.446 1.00 69.88 78 PRO A O 1
ATOM 605 N N . THR A 1 79 ? 28.641 13.554 -8.142 1.00 69.31 79 THR A N 1
ATOM 606 C CA . THR A 1 79 ? 29.680 13.241 -9.117 1.00 69.31 79 THR A CA 1
ATOM 607 C C . THR A 1 79 ? 30.880 14.066 -8.684 1.00 69.31 79 THR A C 1
ATOM 609 O O . THR A 1 79 ? 30.922 15.273 -8.924 1.00 69.31 79 THR A O 1
ATOM 612 N N . THR A 1 80 ? 31.806 13.469 -7.937 1.00 59.84 80 THR A N 1
ATOM 613 C CA . THR A 1 80 ? 33.109 14.083 -7.718 1.00 59.84 80 THR A CA 1
ATOM 614 C C . THR A 1 80 ? 33.642 14.407 -9.100 1.00 59.84 80 THR A C 1
ATOM 616 O O . THR A 1 80 ? 33.824 13.503 -9.916 1.00 59.84 80 THR A O 1
ATOM 619 N N . ALA A 1 81 ? 33.802 15.697 -9.383 1.00 61.50 81 ALA A N 1
ATOM 620 C CA . ALA A 1 81 ? 34.588 16.155 -10.504 1.00 61.50 81 ALA A CA 1
ATOM 621 C C . ALA A 1 81 ? 35.987 15.559 -10.318 1.00 61.50 81 ALA A C 1
ATOM 623 O O . ALA A 1 81 ? 36.802 16.065 -9.550 1.00 61.50 81 ALA A O 1
ATOM 624 N N . THR A 1 82 ? 36.229 14.420 -10.961 1.00 54.91 82 THR A N 1
ATOM 625 C CA . THR A 1 82 ? 37.556 13.843 -11.129 1.00 54.91 82 THR A CA 1
ATOM 626 C C . THR A 1 82 ? 38.269 14.709 -12.156 1.00 54.91 82 THR A C 1
ATOM 628 O O . THR A 1 82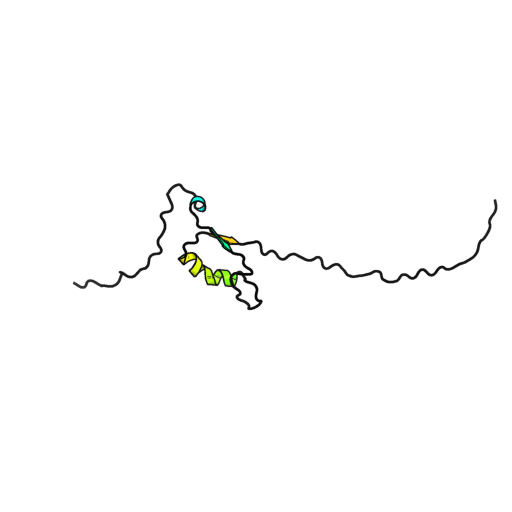 ? 38.352 14.383 -13.334 1.00 54.91 82 THR A O 1
ATOM 631 N N . THR A 1 83 ? 38.760 15.857 -11.707 1.00 58.44 83 THR A N 1
ATOM 632 C CA . THR A 1 83 ? 39.932 16.480 -12.307 1.00 58.44 83 THR A CA 1
ATOM 633 C C . THR A 1 83 ? 41.025 16.390 -11.258 1.00 58.44 83 THR A C 1
ATOM 635 O O . THR A 1 83 ? 41.155 17.244 -10.387 1.00 58.44 83 THR A O 1
ATOM 638 N N . SER A 1 84 ? 41.783 15.299 -11.308 1.00 50.31 84 SER A N 1
ATOM 639 C CA . SER A 1 84 ? 43.083 15.222 -10.650 1.00 50.31 84 SER A CA 1
ATOM 640 C C . SER A 1 84 ? 43.969 16.351 -11.192 1.00 50.31 84 SER A C 1
ATOM 642 O O . SER A 1 84 ? 44.123 16.433 -12.412 1.00 50.31 84 SER A O 1
ATOM 644 N N . PRO A 1 85 ? 44.609 17.199 -10.366 1.00 60.66 85 PRO A N 1
ATOM 645 C CA . PRO A 1 85 ? 45.761 17.954 -10.826 1.00 60.66 85 PRO A CA 1
ATOM 646 C C . PRO A 1 85 ? 46.952 16.990 -10.834 1.00 60.66 85 PRO A C 1
ATOM 648 O O . PRO A 1 85 ? 47.698 16.883 -9.864 1.00 60.66 85 PRO A O 1
ATOM 651 N N . THR A 1 86 ? 47.106 16.220 -11.908 1.00 63.66 86 THR A N 1
ATOM 652 C CA . THR A 1 86 ? 48.314 15.420 -12.125 1.00 63.66 86 THR A CA 1
ATOM 653 C C . THR A 1 86 ? 49.266 16.216 -13.017 1.00 63.66 86 THR A C 1
ATOM 655 O O . THR A 1 86 ? 48.957 16.494 -14.170 1.00 63.66 86 THR A O 1
ATOM 658 N N . THR A 1 87 ? 50.431 16.543 -12.443 1.00 54.25 87 THR A N 1
ATOM 659 C CA . THR A 1 87 ? 51.660 17.048 -13.087 1.00 54.25 87 THR A CA 1
ATOM 660 C C . THR A 1 87 ? 51.811 18.571 -13.202 1.00 54.25 87 THR A C 1
ATOM 662 O O . THR A 1 87 ? 51.636 19.163 -14.260 1.00 54.25 87 THR A O 1
ATOM 665 N N . ALA A 1 88 ? 52.312 19.194 -12.132 1.00 55.03 88 ALA A N 1
ATOM 666 C CA . ALA A 1 88 ? 53.271 20.290 -12.267 1.00 55.03 88 ALA A CA 1
ATOM 667 C C . ALA A 1 88 ? 54.623 19.785 -11.740 1.00 55.03 88 ALA A C 1
ATOM 669 O O . ALA A 1 88 ? 54.889 19.788 -10.539 1.00 55.03 88 ALA A O 1
ATOM 670 N N . THR A 1 89 ? 55.448 19.264 -12.649 1.00 59.09 89 THR A N 1
ATOM 671 C CA . THR A 1 89 ? 56.844 18.909 -12.381 1.00 59.09 89 THR A CA 1
ATOM 672 C C . THR A 1 89 ? 57.603 20.165 -11.967 1.00 59.09 89 THR A C 1
ATOM 674 O O . THR A 1 89 ? 57.688 21.137 -12.715 1.00 59.09 89 THR A O 1
ATOM 677 N N . SER A 1 90 ? 58.149 20.129 -10.755 1.00 56.88 90 SER A N 1
ATOM 678 C CA . SER A 1 90 ? 59.040 21.141 -10.199 1.00 56.88 90 SER A CA 1
ATOM 679 C C . SER A 1 90 ? 60.351 21.176 -10.994 1.00 56.88 90 SER A C 1
ATOM 681 O O . SER A 1 90 ? 61.264 20.389 -10.743 1.00 56.88 90 SER A O 1
ATOM 683 N N . THR A 1 91 ? 60.461 22.078 -11.973 1.00 68.75 91 THR A N 1
ATOM 684 C CA . THR A 1 91 ? 61.751 22.414 -12.590 1.00 68.75 91 THR A CA 1
ATOM 685 C C . THR A 1 91 ? 62.459 23.422 -11.695 1.00 68.75 91 THR A C 1
ATOM 687 O O . THR A 1 91 ? 62.251 24.632 -11.773 1.00 68.75 91 THR A O 1
ATOM 690 N N . ARG A 1 92 ? 63.318 22.896 -10.820 1.00 61.12 92 ARG A N 1
ATOM 691 C CA . ARG A 1 92 ? 64.333 23.648 -10.079 1.00 61.12 92 ARG A CA 1
ATOM 692 C C . ARG A 1 92 ? 65.296 24.297 -11.079 1.00 61.12 92 ARG A C 1
ATOM 694 O O . ARG A 1 92 ? 66.245 23.661 -11.525 1.00 61.12 92 ARG A O 1
ATOM 701 N N . SER A 1 93 ? 65.057 25.561 -11.424 1.00 56.09 93 SER A N 1
ATOM 702 C CA . SER A 1 93 ? 66.024 26.384 -12.155 1.00 56.09 93 SER A CA 1
ATOM 703 C C . SER A 1 93 ? 66.955 27.072 -11.161 1.00 56.09 93 SER A C 1
ATOM 705 O O . SER A 1 93 ? 66.618 28.087 -10.557 1.00 56.09 93 SER A O 1
ATOM 707 N N . SER A 1 94 ? 68.134 26.485 -10.982 1.00 61.03 94 SER A N 1
ATOM 708 C CA . SER A 1 94 ? 69.285 27.100 -10.323 1.00 61.03 94 SER A CA 1
ATOM 709 C C . SER A 1 94 ? 69.761 28.333 -11.106 1.00 61.03 94 SER A C 1
ATOM 711 O O . SER A 1 94 ? 70.020 28.221 -12.300 1.00 61.03 94 SER A O 1
ATOM 713 N N . ALA A 1 95 ? 69.950 29.479 -10.445 1.00 62.19 95 ALA A N 1
ATOM 714 C CA . ALA A 1 95 ? 70.783 30.591 -10.927 1.00 62.19 95 ALA A CA 1
ATOM 715 C C . ALA A 1 95 ? 71.255 31.462 -9.736 1.00 62.19 95 ALA A C 1
ATOM 717 O O . ALA A 1 95 ? 70.604 31.457 -8.693 1.00 62.19 95 ALA A O 1
ATOM 718 N N . PRO A 1 96 ? 72.423 32.126 -9.834 1.00 55.75 96 PRO A N 1
ATOM 719 C CA . PRO A 1 96 ? 73.432 32.097 -8.778 1.00 55.75 96 PRO A CA 1
ATOM 720 C C . PRO A 1 96 ? 73.343 33.233 -7.756 1.00 55.75 96 PRO A C 1
ATOM 722 O O . PRO A 1 96 ? 72.853 34.329 -8.026 1.00 55.75 96 PRO A O 1
ATOM 725 N N . SER A 1 97 ? 73.934 32.953 -6.593 1.00 54.75 97 SER A N 1
ATOM 726 C CA . SER A 1 97 ? 74.253 33.879 -5.512 1.00 54.75 97 SER A CA 1
ATOM 727 C C . SER A 1 97 ? 74.831 35.195 -6.035 1.00 54.75 97 SER A C 1
ATOM 729 O O . SER A 1 97 ? 75.934 35.232 -6.581 1.00 54.75 97 SER A O 1
ATOM 731 N N . ARG A 1 98 ? 74.113 36.298 -5.813 1.00 59.72 98 ARG A N 1
ATOM 732 C CA . ARG A 1 98 ? 74.681 37.644 -5.881 1.00 59.72 98 ARG A CA 1
ATOM 733 C C . ARG A 1 98 ? 74.610 38.287 -4.508 1.00 59.72 98 ARG A C 1
ATOM 735 O O . ARG A 1 98 ? 73.578 38.782 -4.071 1.00 59.72 98 ARG A O 1
ATOM 742 N N . THR A 1 99 ? 75.762 38.251 -3.855 1.00 64.38 99 THR A N 1
ATOM 743 C CA . THR A 1 99 ? 76.174 39.096 -2.743 1.00 64.38 99 THR A CA 1
ATOM 744 C C . THR A 1 99 ? 75.794 40.547 -3.013 1.00 64.38 99 THR A C 1
ATOM 746 O O . THR A 1 99 ? 76.152 41.092 -4.059 1.00 64.38 99 THR A O 1
ATOM 749 N N . ARG A 1 100 ? 75.148 41.210 -2.054 1.00 56.44 100 ARG A N 1
ATOM 750 C CA . ARG A 1 100 ? 75.258 42.663 -1.955 1.00 56.44 100 ARG A CA 1
ATOM 751 C C . ARG A 1 100 ? 75.214 43.118 -0.504 1.00 56.44 100 ARG A C 1
ATOM 753 O O . ARG A 1 100 ? 74.164 43.274 0.101 1.00 56.44 100 ARG A O 1
ATOM 760 N N . THR A 1 101 ? 76.421 43.320 -0.000 1.00 56.16 101 THR A N 1
ATOM 761 C CA . THR A 1 101 ? 76.811 44.231 1.070 1.00 56.16 101 THR A CA 1
ATOM 762 C C . THR A 1 101 ? 76.125 45.592 0.922 1.00 56.16 101 THR A C 1
ATOM 764 O O . THR A 1 101 ? 76.240 46.215 -0.137 1.00 56.16 101 THR A O 1
ATOM 767 N N . ARG A 1 102 ? 75.448 46.068 1.968 1.00 50.88 102 ARG A N 1
ATOM 768 C CA . ARG A 1 102 ? 75.877 47.193 2.822 1.00 50.88 102 ARG A CA 1
ATOM 769 C C . ARG A 1 102 ? 74.776 47.543 3.816 1.00 50.88 102 ARG A C 1
ATOM 771 O O . ARG A 1 102 ? 73.613 47.637 3.376 1.00 50.88 102 ARG A O 1
#

Mean predicted aligned error: 16.53 Å

Radius of gyration: 34.96 Å; Cα contacts (8 Å, |Δi|>4): 63; chains: 1; bounding box: 124×61×34 Å

Foldseek 3Di:
DDDDPPDPPPPDPPDDPPPVPDDCVVPAAEEEDAQQCQADDPPPSGGDPVRVVVCVVVCVVVRHPYYHYDDPDDDDDPPPPPPDPPDPDDPPDDDDDDDDDD